Protein 8QAS (pdb70)

Solvent-accessible surface area: 1264 Å² total

Secondary structure (DSSP, 8-state):
---

Sequence (3 aa):
WIVWIVWIVWIVWIVWIVWIVWIVWIVWIVWIVWIVWIVWIVWIVWIVWIVWIVWIV

Structure (mmCIF, N/CA/C/O backbone):
data_8QAS
#
_entry.id   8QAS
#
loop_
_atom_site.group_PDB
_atom_site.id
_atom_site.type_symbol
_atom_site.label_atom_id
_atom_site.label_alt_id
_atom_site.label_comp_id
_atom_site.label_asym_id
_atom_site.label_entity_id
_atom_site.label_seq_id
_atom_site.pdbx_PDB_ins_code
_atom_site.Cartn_x
_atom_site.Cartn_y
_atom_site.Cartn_z
_atom_site.occupancy
_atom_site.B_iso_or_equiv
_atom_site.auth_seq_id
_atom_site.auth_comp_id
_atom_site.auth_asym_id
_atom_site.auth_atom_id
_atom_site.pdbx_PDB_model_num
ATOM 1 N N . TRP A 1 1 ? 0.823 0.256 1.458 1.00 0.00 1 TRP Z N 1
ATOM 2 C CA . TRP A 1 1 ? 1.380 0.115 0.123 1.00 0.00 1 TRP Z CA 1
ATOM 3 C C . TRP A 1 1 ? 1.003 -1.080 -0.772 1.00 0.00 1 TRP Z C 1
ATOM 4 O O . TRP A 1 1 ? 1.443 -2.185 -0.497 1.00 0.00 1 TRP Z O 1
ATOM 44 N N . ILE A 1 3 ? -2.765 0.051 -1.267 1.00 0.00 3 ILE Z N 1
ATOM 45 C CA . ILE A 1 3 ? -4.194 -0.176 -1.022 1.00 0.00 3 ILE Z CA 1
ATOM 46 C C . ILE A 1 3 ? -5.022 1.025 -1.536 1.00 0.00 3 ILE Z C 1
ATOM 47 O O . ILE A 1 3 ? -4.683 2.155 -1.217 1.00 0.00 3 ILE Z O 1
ATOM 162 N N . VAL A 1 10 ? -3.011 6.634 -1.580 1.00 0.00 10 VAL Z N 1
ATOM 163 C CA . VAL A 1 10 ? -1.654 6.629 -1.005 1.00 0.00 10 VAL Z CA 1
ATOM 164 C C . VAL A 1 10 ? -1.730 6.184 0.466 1.00 0.00 10 VAL Z C 1
ATOM 165 O O . VAL A 1 10 ? -2.136 6.979 1.299 1.00 0.00 10 VAL Z O 1
ATOM 210 N N . TRP A 1 1 ? 0.700 0.331 1.352 1.00 0.00 1 TRP Z N 2
ATOM 211 C CA . TRP A 1 1 ? 1.337 0.185 0.052 1.00 0.00 1 TRP Z CA 2
ATOM 212 C C . TRP A 1 1 ? 1.066 -1.066 -0.792 1.00 0.00 1 TRP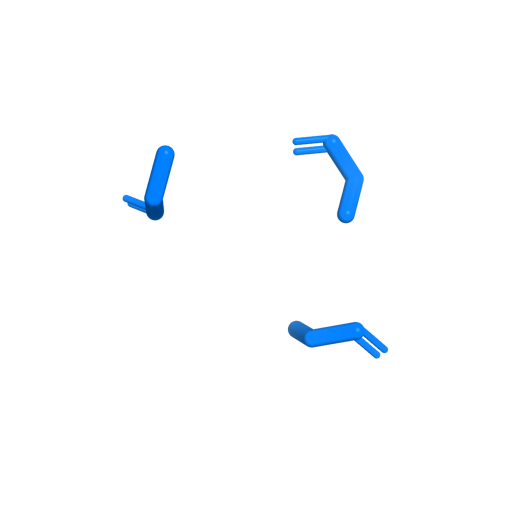 Z C 2
ATOM 213 O O . TRP A 1 1 ? 1.587 -2.121 -0.469 1.00 0.00 1 TRP Z O 2
ATOM 253 N N . ILE A 1 3 ? -2.730 0.052 -1.316 1.00 0.00 3 ILE Z N 2
ATOM 254 C CA . ILE A 1 3 ? -4.144 -0.158 -0.993 1.00 0.00 3 ILE Z CA 2
ATOM 255 C C . ILE A 1 3 ? -4.911 1.168 -1.204 1.00 0.00 3 ILE Z C 2
ATOM 256 O O . ILE A 1 3 ? -4.817 2.042 -0.360 1.00 0.00 3 ILE Z O 2
ATOM 371 N N . VAL A 1 10 ? -0.785 8.095 0.862 1.00 0.00 10 VAL Z N 2
ATOM 372 C CA . VAL A 1 10 ? 0.445 7.852 1.639 1.00 0.00 10 VAL Z CA 2
ATOM 373 C C . VAL A 1 10 ? 0.118 6.906 2.813 1.00 0.00 10 VAL Z C 2
ATOM 374 O O . VAL A 1 10 ? -0.981 7.013 3.337 1.00 0.00 10 VAL Z O 2
ATOM 419 N N . TRP A 1 1 ? -0.045 0.696 1.311 1.00 0.00 1 TRP Z N 3
ATOM 420 C CA . TRP A 1 1 ? 0.568 0.645 -0.013 1.00 0.00 1 TRP Z CA 3
ATOM 421 C C . TRP A 1 1 ? 0.824 -0.701 -0.741 1.00 0.00 1 TRP Z C 3
ATOM 422 O O . TRP A 1 1 ? 1.527 -1.548 -0.220 1.00 0.00 1 TRP Z O 3
ATOM 462 N N . ILE A 1 3 ? -2.363 0.138 -1.209 1.00 0.00 3 ILE Z N 3
ATOM 463 C CA . ILE A 1 3 ? -3.635 0.499 -0.599 1.00 0.00 3 ILE Z CA 3
ATOM 464 C C . ILE A 1 3 ? -3.686 2.034 -0.645 1.00 0.00 3 ILE Z C 3
ATOM 465 O O . ILE A 1 3 ? -2.890 2.663 0.035 1.00 0.00 3 ILE Z O 3
ATOM 580 N N . VAL A 1 10 ? 2.060 7.981 0.802 1.00 0.00 10 VAL Z N 3
ATOM 581 C CA . VAL A 1 10 ? 2.295 6.524 0.927 1.00 0.00 10 VAL Z CA 3
ATOM 582 C C . VAL A 1 10 ? 1.754 5.912 2.241 1.00 0.00 10 VAL Z C 3
ATOM 583 O O . VAL A 1 10 ? 2.451 5.897 3.245 1.00 0.00 10 VAL Z O 3
ATOM 628 N N . TRP A 1 1 ? -0.007 1.246 1.099 1.00 0.00 1 TRP Z N 4
ATOM 629 C CA . TRP A 1 1 ? 0.943 0.975 0.020 1.00 0.00 1 TRP Z CA 4
ATOM 630 C C . TRP A 1 1 ? 1.019 -0.451 -0.581 1.00 0.00 1 TRP Z C 4
ATOM 631 O O . TRP A 1 1 ? 1.764 -1.279 -0.079 1.00 0.00 1 TRP Z O 4
ATOM 671 N N . ILE A 1 3 ? -2.819 -0.036 -1.341 1.00 0.00 3 ILE Z N 4
ATOM 672 C CA . ILE A 1 3 ? -4.273 -0.092 -1.142 1.00 0.00 3 ILE Z CA 4
ATOM 673 C C . ILE A 1 3 ? -4.891 1.070 -1.947 1.00 0.00 3 ILE Z C 4
ATOM 674 O O . ILE A 1 3 ? -4.238 2.094 -2.058 1.00 0.00 3 ILE Z O 4
ATOM 789 N N . VAL A 1 10 ? -1.135 8.326 1.173 1.00 0.00 10 VAL Z N 4
ATOM 790 C CA . VAL A 1 10 ? 0.201 7.835 1.588 1.00 0.00 10 VAL Z CA 4
ATOM 791 C C . VAL A 1 10 ? 0.176 6.937 2.857 1.00 0.00 10 VAL Z C 4
ATOM 792 O O . VAL A 1 10 ? -0.615 7.198 3.744 1.00 0.00 10 VAL Z O 4
ATOM 837 N N . TRP A 1 1 ? 0.920 0.803 1.355 1.00 0.00 1 TRP Z N 5
ATOM 838 C CA . TRP A 1 1 ? 1.436 0.694 0.001 1.00 0.00 1 TRP Z CA 5
ATOM 839 C C . TRP A 1 1 ? 1.336 -0.682 -0.705 1.00 0.00 1 TRP Z C 5
ATOM 840 O O . TRP A 1 1 ? 2.125 -1.560 -0.396 1.00 0.00 1 TRP Z O 5
ATOM 880 N N . ILE A 1 3 ? -2.831 -0.038 -1.116 1.00 0.00 3 ILE Z N 5
ATOM 881 C CA . ILE A 1 3 ? -4.294 0.034 -0.954 1.00 0.00 3 ILE Z CA 5
ATOM 882 C C . ILE A 1 3 ? -4.731 1.503 -1.169 1.00 0.00 3 ILE Z C 5
ATOM 883 O O . ILE A 1 3 ? -4.729 2.268 -0.222 1.00 0.00 3 ILE Z O 5
ATOM 998 N N . VAL A 1 10 ? 1.721 8.299 1.304 1.00 0.00 10 VAL Z N 5
ATOM 999 C CA . VAL A 1 10 ? 2.318 7.500 2.388 1.00 0.00 10 VAL Z CA 5
ATOM 1000 C C . VAL A 1 10 ? 1.212 6.663 3.064 1.00 0.00 10 VAL Z C 5
ATOM 1001 O O . VAL A 1 10 ? 0.182 7.232 3.380 1.00 0.00 10 VAL Z O 5
ATOM 1046 N N . TRP A 1 1 ? 0.846 0.182 1.423 1.00 0.00 1 TRP Z N 6
ATOM 1047 C CA . TRP A 1 1 ? 1.399 0.102 0.081 1.00 0.00 1 TRP Z CA 6
ATOM 1048 C C . TRP A 1 1 ? 1.124 -1.112 -0.822 1.00 0.00 1 TRP Z C 6
ATOM 1049 O O . TRP A 1 1 ? 1.676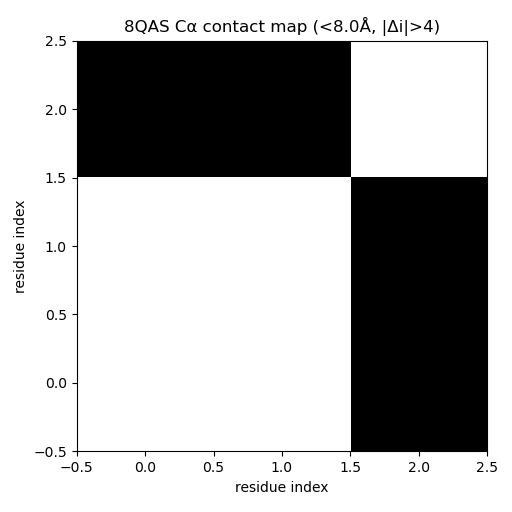 -2.172 -0.579 1.00 0.00 1 TRP Z O 6
ATOM 1089 N N . ILE A 1 3 ? -2.801 0.255 -1.289 1.00 0.00 3 ILE Z N 6
ATOM 1090 C CA . ILE A 1 3 ? -4.273 0.287 -1.186 1.00 0.00 3 ILE Z CA 6
ATOM 1091 C C . ILE A 1 3 ? -4.815 1.268 -2.243 1.00 0.00 3 ILE Z C 6
ATOM 1092 O O . ILE A 1 3 ? -4.270 2.351 -2.357 1.00 0.00 3 ILE Z O 6
ATOM 1207 N N . VAL A 1 10 ? -1.792 7.279 0.487 1.00 0.00 10 VAL Z N 6
ATOM 1208 C CA . VAL A 1 10 ? -0.568 7.487 1.267 1.00 0.00 10 VAL Z CA 6
ATOM 1209 C C . VAL A 1 10 ? -0.584 6.571 2.508 1.00 0.00 10 VAL Z C 6
ATOM 1210 O O . VAL A 1 10 ? -1.653 6.369 3.055 1.00 0.00 10 VAL Z O 6
ATOM 1255 N N . TRP A 1 1 ? -0.100 1.492 1.072 1.00 0.00 1 TRP Z N 7
ATOM 1256 C CA . TRP A 1 1 ? 0.908 1.046 0.120 1.00 0.00 1 TRP Z CA 7
ATOM 1257 C C . TRP A 1 1 ? 0.930 -0.451 -0.297 1.00 0.00 1 TRP Z C 7
ATOM 1258 O O . TRP A 1 1 ? 1.562 -1.262 0.362 1.00 0.00 1 TRP Z O 7
ATOM 1298 N N . ILE A 1 3 ? -2.809 0.017 -1.469 1.00 0.00 3 ILE Z N 7
ATOM 1299 C CA . ILE A 1 3 ? -4.265 -0.112 -1.317 1.00 0.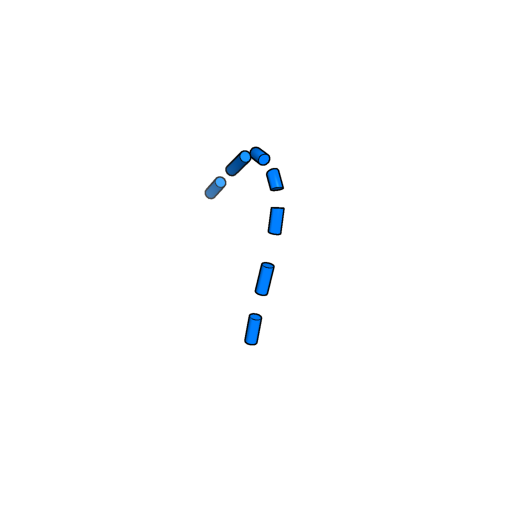00 3 ILE Z CA 7
ATOM 1300 C C . ILE A 1 3 ? -4.954 0.961 -2.198 1.00 0.00 3 ILE Z C 7
ATOM 1301 O O . ILE A 1 3 ? -4.613 2.125 -2.064 1.00 0.00 3 ILE Z O 7
ATOM 1416 N N . VAL A 1 10 ? -2.813 5.286 0.383 1.00 0.00 10 VAL Z N 7
ATOM 1417 C CA . VAL A 1 10 ? -1.444 5.710 0.748 1.00 0.00 10 VAL Z CA 7
ATOM 1418 C C . VAL A 1 10 ? -1.085 5.250 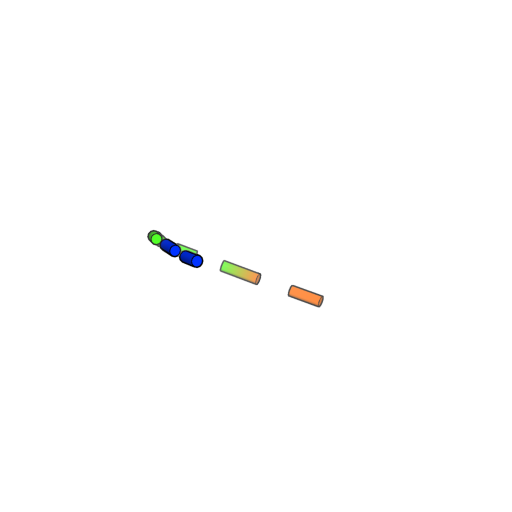2.186 1.00 0.00 10 VAL Z C 7
ATOM 1419 O O . VAL A 1 10 ? -2.004 5.116 2.970 1.00 0.00 10 VAL Z O 7
ATOM 1464 N N . TRP A 1 1 ? 0.198 1.075 1.239 1.00 0.00 1 TRP Z N 8
ATOM 1465 C CA . TRP A 1 1 ? 1.114 0.769 0.144 1.00 0.00 1 TRP Z CA 8
ATOM 1466 C C . TRP A 1 1 ? 1.050 -0.615 -0.552 1.00 0.00 1 TRP Z C 8
ATOM 1467 O O . TRP A 1 1 ? 1.704 -1.546 -0.108 1.00 0.00 1 TRP Z O 8
ATOM 1507 N N . ILE A 1 3 ? -2.753 0.079 -1.331 1.00 0.00 3 ILE Z N 8
ATOM 1508 C CA . ILE A 1 3 ? -4.205 -0.069 -1.130 1.00 0.00 3 ILE Z CA 8
ATOM 1509 C C . ILE A 1 3 ? -4.895 1.195 -1.676 1.00 0.00 3 ILE Z C 8
ATOM 1510 O O . ILE A 1 3 ? -4.528 2.271 -1.246 1.00 0.00 3 ILE Z O 8
ATOM 1625 N N . VAL A 1 10 ? -1.156 6.054 -0.322 1.00 0.00 10 VAL Z N 8
ATOM 1626 C CA . VAL A 1 10 ? 0.035 6.522 0.406 1.00 0.00 10 VAL Z CA 8
ATOM 1627 C C . VAL A 1 10 ? -0.087 6.111 1.886 1.00 0.00 10 VAL Z C 8
ATOM 1628 O O . VAL A 1 10 ? -1.139 6.336 2.455 1.00 0.00 10 VAL Z O 8
ATOM 1673 N N . TRP A 1 1 ? 0.667 0.194 1.421 1.00 0.00 1 TRP Z N 9
ATOM 1674 C CA . TRP A 1 1 ? 1.341 0.094 0.133 1.00 0.00 1 TRP Z CA 9
ATOM 1675 C C . TRP A 1 1 ? 1.069 -1.084 -0.818 1.00 0.00 1 TRP Z C 9
ATOM 1676 O O . TRP A 1 1 ? 1.573 -2.171 -0.579 1.00 0.00 1 TRP Z O 9
ATOM 1716 N N . ILE A 1 3 ? -2.704 0.086 -1.265 1.00 0.00 3 ILE Z N 9
ATOM 1717 C CA . ILE A 1 3 ? -4.128 -0.129 -0.977 1.00 0.00 3 ILE Z CA 9
ATOM 1718 C C . ILE A 1 3 ? -4.877 1.194 -1.206 1.00 0.00 3 ILE Z C 9
ATOM 1719 O O . ILE A 1 3 ? -4.445 2.198 -0.673 1.00 0.00 3 ILE Z O 9
ATOM 1834 N N . VAL A 1 10 ? -0.388 7.742 0.458 1.00 0.00 10 VAL Z N 9
ATOM 1835 C CA . VAL A 1 10 ? 0.050 8.082 1.822 1.00 0.00 10 VAL Z CA 9
ATOM 1836 C C . VAL A 1 10 ? -0.178 6.905 2.790 1.00 0.00 10 VAL Z C 9
ATOM 1837 O O . VAL A 1 10 ? -1.289 6.714 3.243 1.00 0.00 10 VAL Z O 9
ATOM 1882 N N . TRP A 1 1 ? -0.018 1.189 1.179 1.00 0.00 1 TRP Z N 10
ATOM 1883 C CA . TRP A 1 1 ? 0.999 0.966 0.164 1.00 0.00 1 TRP Z CA 10
ATOM 1884 C C . TRP A 1 1 ? 1.115 -0.421 -0.504 1.00 0.00 1 TRP Z C 10
ATOM 1885 O O . TRP A 1 1 ? 1.866 -1.266 -0.035 1.00 0.00 1 TRP Z O 10
ATOM 1925 N N . ILE A 1 3 ? -2.721 -0.010 -1.341 1.00 0.00 3 ILE Z N 10
ATOM 1926 C CA . ILE A 1 3 ? -4.164 -0.220 -1.146 1.00 0.00 3 ILE Z CA 10
ATOM 1927 C C . ILE A 1 3 ? -4.906 1.082 -1.519 1.00 0.00 3 ILE Z C 10
ATOM 1928 O O . ILE A 1 3 ? -4.809 2.041 -0.777 1.00 0.00 3 ILE Z O 10
ATOM 2043 N N . VAL A 1 10 ? -0.183 7.613 -0.020 1.00 0.00 10 VAL Z N 10
ATOM 2044 C CA . VAL A 1 10 ? 0.975 7.085 0.710 1.00 0.00 10 VAL Z CA 10
ATOM 2045 C C . VAL A 1 10 ? 0.517 6.329 1.975 1.00 0.00 10 VAL Z C 10
ATOM 2046 O O . VAL A 1 10 ? -0.610 6.532 2.388 1.00 0.00 10 VAL Z O 10
ATOM 2091 N N . TRP A 1 1 ? 0.731 0.199 1.392 1.00 0.00 1 TRP Z N 11
ATOM 2092 C CA . TRP A 1 1 ? 1.362 0.083 0.084 1.00 0.00 1 TRP Z CA 11
ATOM 2093 C C . TRP A 1 1 ? 1.061 -1.113 -0.827 1.00 0.00 1 TRP Z C 11
ATOM 2094 O O . TRP A 1 1 ? 1.545 -2.200 -0.552 1.00 0.00 1 TRP Z O 11
ATOM 2134 N N . ILE A 1 3 ? -2.669 0.162 -1.234 1.00 0.00 3 ILE Z N 11
ATOM 2135 C CA . ILE A 1 3 ? -4.084 0.045 -0.871 1.00 0.00 3 ILE Z CA 11
ATOM 2136 C C . ILE A 1 3 ? -4.705 1.460 -0.883 1.00 0.00 3 ILE Z C 11
ATOM 2137 O O . ILE A 1 3 ? -4.075 2.379 -0.382 1.00 0.00 3 ILE Z O 11
ATOM 2252 N N . VAL A 1 10 ? -1.035 8.093 0.616 1.00 0.00 10 VAL Z N 11
ATOM 2253 C CA . VAL A 1 10 ? 0.168 7.717 1.372 1.00 0.00 10 VAL Z CA 11
ATOM 2254 C C . VAL A 1 10 ? -0.139 6.757 2.528 1.00 0.00 10 VAL Z C 11
ATOM 2255 O O . VAL A 1 10 ? -1.276 6.714 2.957 1.00 0.00 10 VAL Z O 11
ATOM 2300 N N . TRP A 1 1 ? 0.515 0.622 1.468 1.00 0.00 1 TRP Z N 12
ATOM 2301 C CA . TRP A 1 1 ? 0.723 0.454 0.028 1.00 0.00 1 TRP Z CA 12
ATOM 2302 C C . TRP A 1 1 ? 0.783 -0.954 -0.604 1.00 0.00 1 TRP Z C 12
ATOM 2303 O O . TRP A 1 1 ? 1.444 -1.826 -0.068 1.00 0.00 1 TRP Z O 12
ATOM 2343 N N . ILE A 1 3 ? -2.629 0.602 -1.320 1.00 0.00 3 ILE Z N 12
ATOM 2344 C CA . ILE A 1 3 ? -3.999 0.917 -0.867 1.00 0.00 3 ILE Z CA 12
ATOM 2345 C C . ILE A 1 3 ? -4.522 2.192 -1.566 1.00 0.00 3 ILE Z C 12
ATOM 2346 O O . ILE A 1 3 ? -4.039 3.266 -1.252 1.00 0.00 3 ILE Z O 12
ATOM 2461 N N . VAL A 1 10 ? -1.421 7.048 0.027 1.00 0.00 10 VAL Z N 12
ATOM 2462 C CA . VAL A 1 10 ? -0.043 7.034 0.538 1.00 0.00 10 VAL Z CA 12
ATOM 2463 C C . VAL A 1 10 ? -0.089 6.513 1.999 1.00 0.00 10 VAL Z C 12
ATOM 2464 O O . VAL A 1 10 ? 0.226 7.224 2.937 1.00 0.00 10 VAL Z O 12
ATOM 2509 N N . TRP A 1 1 ? 0.018 0.837 1.225 1.00 0.00 1 TRP Z N 13
ATOM 2510 C CA . TRP A 1 1 ? 0.828 0.677 0.027 1.00 0.00 1 TRP Z CA 13
ATOM 2511 C C . TRP A 1 1 ? 0.954 -0.706 -0.677 1.00 0.00 1 TRP Z C 13
ATOM 2512 O O . TRP A 1 1 ? 1.618 -1.585 -0.159 1.00 0.00 1 TRP Z O 13
ATOM 2552 N N . ILE A 1 3 ? -2.235 0.357 -1.108 1.00 0.00 3 ILE Z N 13
ATOM 2553 C CA . ILE A 1 3 ? -3.491 0.785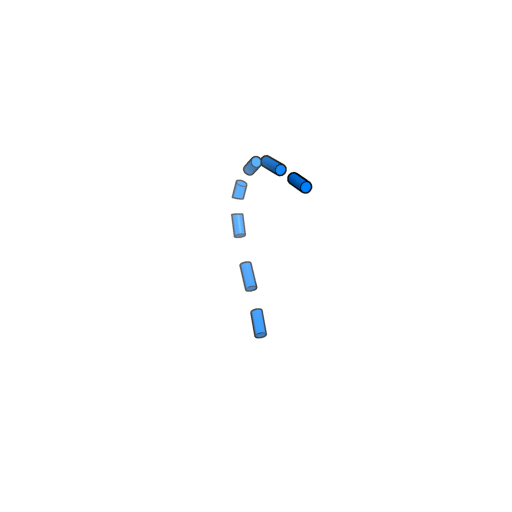 -0.488 1.00 0.00 3 ILE Z CA 13
ATOM 2554 C C . ILE A 1 3 ? -3.393 2.307 -0.282 1.00 0.00 3 ILE Z C 13
ATOM 2555 O O . ILE A 1 3 ? -2.511 2.729 0.450 1.00 0.00 3 ILE Z O 13
ATOM 2670 N N . VAL A 1 10 ? 2.566 8.108 1.170 1.00 0.00 10 VAL Z N 13
ATOM 2671 C CA . VAL A 1 10 ? 2.627 6.641 1.110 1.00 0.00 10 VAL Z CA 13
ATOM 2672 C C . VAL A 1 10 ? 2.029 6.070 2.408 1.00 0.00 10 VAL Z C 13
ATOM 2673 O O . VAL A 1 10 ? 2.555 6.350 3.471 1.00 0.00 10 VAL Z O 13
ATOM 2718 N N . TRP A 1 1 ? 0.132 1.123 1.280 1.00 0.00 1 TRP Z N 14
ATOM 2719 C CA . TRP A 1 1 ? 0.938 0.910 0.076 1.00 0.00 1 TRP Z CA 14
ATOM 2720 C C . TRP A 1 1 ? 1.013 -0.506 -0.548 1.00 0.00 1 TRP Z C 14
ATOM 2721 O O . TRP A 1 1 ? 1.768 -1.339 -0.070 1.00 0.00 1 TRP Z O 14
ATOM 2761 N N . ILE A 1 3 ? -2.842 0.154 -1.345 1.00 0.00 3 ILE Z N 14
ATOM 2762 C CA . ILE A 1 3 ? -4.301 0.128 -1.156 1.00 0.00 3 ILE Z CA 14
ATOM 2763 C C . ILE A 1 3 ? -4.948 0.909 -2.319 1.00 0.00 3 ILE Z C 14
ATOM 2764 O O . ILE A 1 3 ? -4.331 1.866 -2.756 1.00 0.00 3 ILE Z O 14
ATOM 2879 N N . VAL A 1 10 ? -1.554 6.132 0.027 1.00 0.00 10 VAL Z N 14
ATOM 2880 C CA . VAL A 1 10 ? -0.334 6.635 0.694 1.00 0.00 10 VAL Z CA 14
ATOM 2881 C C . VAL A 1 10 ? -0.293 6.158 2.157 1.00 0.00 10 VAL Z C 14
ATOM 2882 O O . VAL A 1 10 ? -1.300 6.286 2.833 1.00 0.00 10 VAL Z O 14
ATOM 2927 N N . TRP A 1 1 ? 0.743 0.376 1.359 1.00 0.00 1 TRP Z N 15
ATOM 2928 C CA . TRP A 1 1 ? 1.335 0.193 0.045 1.00 0.00 1 TRP Z CA 15
ATOM 2929 C C . TRP A 1 1 ? 1.044 -1.071 -0.780 1.00 0.00 1 TRP Z C 15
ATOM 2930 O O . TRP A 1 1 ? 1.540 -2.130 -0.433 1.00 0.00 1 TRP Z O 15
ATOM 2970 N N . ILE A 1 3 ? -2.737 0.049 -1.335 1.00 0.00 3 ILE Z N 15
ATOM 2971 C CA . ILE A 1 3 ? -4.166 -0.131 -1.049 1.00 0.00 3 ILE Z CA 15
ATOM 2972 C C . ILE A 1 3 ? -4.935 1.138 -1.460 1.00 0.00 3 ILE Z C 15
ATOM 2973 O O . ILE A 1 3 ? -4.615 2.199 -0.956 1.00 0.00 3 ILE Z O 15
ATOM 3088 N N . VAL A 1 10 ? -1.631 7.060 0.376 1.00 0.00 10 VAL Z N 15
ATOM 3089 C CA . VAL A 1 10 ? -0.444 7.394 1.197 1.00 0.00 10 VAL Z CA 15
ATOM 3090 C C . VAL A 1 10 ? -0.457 6.671 2.558 1.00 0.00 10 VAL Z C 15
ATOM 3091 O O . VAL A 1 10 ? -1.479 6.730 3.217 1.00 0.00 10 VAL Z O 15
ATOM 3136 N N . TRP A 1 1 ? 0.667 0.200 1.419 1.00 0.00 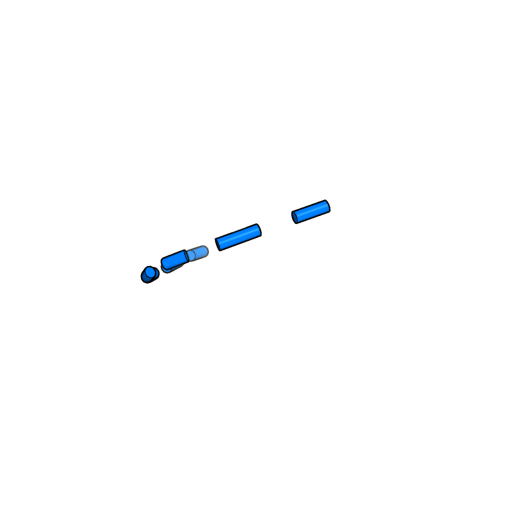1 TRP Z N 16
ATOM 3137 C CA . TRP A 1 1 ? 1.337 0.113 0.127 1.00 0.00 1 TRP Z CA 16
ATOM 3138 C C . TRP A 1 1 ? 1.083 -1.071 -0.815 1.00 0.00 1 TRP Z C 16
ATOM 3139 O O . TRP A 1 1 ? 1.601 -2.148 -0.568 1.00 0.00 1 TRP Z O 16
ATOM 3179 N N . ILE A 1 3 ? -2.717 0.063 -1.286 1.00 0.00 3 ILE Z N 16
ATOM 3180 C CA . ILE A 1 3 ? -4.146 -0.128 -0.997 1.00 0.00 3 ILE Z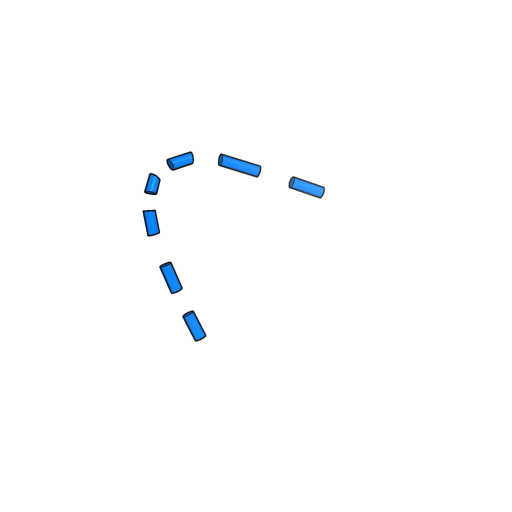 CA 16
ATOM 3181 C C . ILE A 1 3 ? -4.832 1.243 -1.140 1.00 0.00 3 ILE Z C 16
ATOM 3182 O O . ILE A 1 3 ? -4.379 2.186 -0.508 1.00 0.00 3 ILE Z O 16
ATOM 3297 N N . VAL A 1 10 ? -0.477 8.085 0.854 1.00 0.00 10 VAL Z N 16
ATOM 3298 C CA . VAL A 1 10 ? -0.031 8.303 2.243 1.00 0.00 10 VAL Z CA 16
ATOM 3299 C C . VAL A 1 10 ? -0.211 7.027 3.093 1.00 0.00 10 VAL Z C 16
ATOM 3300 O O . VAL A 1 10 ? -1.286 6.821 3.621 1.00 0.00 10 VAL Z O 16
ATOM 3345 N N . TRP A 1 1 ? 0.007 0.796 1.212 1.00 0.00 1 TRP Z N 17
ATOM 3346 C CA . TRP A 1 1 ? 0.798 0.690 -0.005 1.00 0.00 1 TRP Z CA 17
ATOM 3347 C C . TRP A 1 1 ? 0.974 -0.678 -0.720 1.00 0.00 1 TRP Z C 17
ATOM 3348 O O . TRP A 1 1 ? 1.695 -1.525 -0.228 1.00 0.00 1 TRP Z O 17
ATOM 3388 N N . ILE A 1 3 ? -2.331 0.231 -1.131 1.00 0.00 3 ILE Z N 17
ATOM 3389 C CA . ILE A 1 3 ? -3.630 0.558 -0.533 1.00 0.00 3 ILE Z CA 17
ATOM 3390 C C . ILE A 1 3 ? -3.705 2.094 -0.407 1.00 0.00 3 ILE Z C 17
ATOM 3391 O O . ILE A 1 3 ? -3.024 2.639 0.443 1.00 0.00 3 ILE Z O 17
ATOM 3506 N N . VAL A 1 10 ? 2.251 8.003 0.706 1.00 0.00 10 VAL Z N 17
ATOM 3507 C CA . VAL A 1 10 ? 2.138 6.542 0.717 1.00 0.00 10 VAL Z CA 17
ATOM 3508 C C . VAL A 1 10 ? 1.595 6.055 2.077 1.00 0.00 10 VAL Z C 17
ATOM 3509 O O . VAL A 1 10 ? 2.092 6.462 3.112 1.00 0.00 10 VAL Z O 17
ATOM 3554 N N . TRP A 1 1 ? 0.698 0.331 1.352 1.00 0.00 1 TRP Z N 18
ATOM 3555 C CA . TRP A 1 1 ? 1.329 0.183 0.049 1.00 0.00 1 TRP Z CA 18
ATOM 3556 C C . TRP A 1 1 ? 1.065 -1.076 -0.796 1.00 0.00 1 TRP Z C 18
ATOM 3557 O O . TRP A 1 1 ? 1.586 -2.130 -0.470 1.00 0.00 1 TRP Z O 18
ATOM 3597 N N . ILE A 1 3 ? -2.722 0.048 -1.308 1.00 0.00 3 ILE Z N 18
ATOM 3598 C CA . ILE A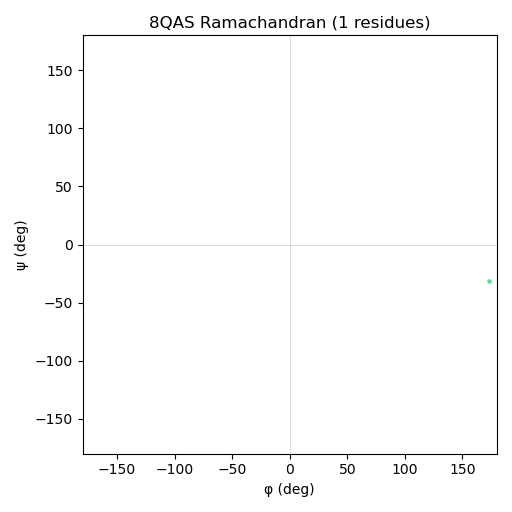 1 3 ? -4.145 -0.148 -0.993 1.00 0.00 3 ILE Z CA 18
ATOM 3599 C C . ILE A 1 3 ? -4.893 1.176 -1.230 1.00 0.00 3 ILE Z C 18
ATOM 3600 O O . ILE A 1 3 ? -4.783 2.068 -0.408 1.00 0.00 3 ILE Z O 18
ATOM 3715 N N . VAL A 1 10 ? -0.841 8.079 0.883 1.00 0.00 10 VAL Z N 18
ATOM 3716 C CA . VAL A 1 10 ? 0.394 7.859 1.651 1.00 0.00 10 VAL Z CA 18
ATOM 3717 C C . VAL A 1 10 ? 0.090 6.903 2.824 1.00 0.00 10 VAL Z C 18
ATOM 3718 O O . VAL A 1 10 ? -1.003 6.985 3.357 1.00 0.00 10 VAL Z O 18
ATOM 3763 N N . TRP A 1 1 ? 0.815 0.269 1.406 1.00 0.00 1 TRP Z N 19
ATOM 3764 C CA . TRP A 1 1 ? 1.372 0.196 0.061 1.00 0.00 1 TRP Z CA 19
ATOM 3765 C C . TRP A 1 1 ? 1.115 -1.024 -0.831 1.00 0.00 1 TRP Z C 19
ATOM 3766 O O . TRP A 1 1 ? 1.690 -2.071 -0.569 1.00 0.00 1 TRP Z O 19
ATOM 3806 N N . ILE A 1 3 ? -2.788 0.065 -1.223 1.00 0.00 3 ILE Z N 19
ATOM 3807 C CA . ILE A 1 3 ? -4.230 -0.064 -0.963 1.00 0.00 3 ILE Z CA 19
ATOM 3808 C C . ILE A 1 3 ? -4.944 1.192 -1.514 1.00 0.00 3 ILE Z C 19
ATOM 3809 O O . ILE A 1 3 ? -4.486 2.295 -1.250 1.00 0.00 3 ILE Z O 19
ATOM 3924 N N . VAL A 1 10 ? -1.592 7.250 -0.094 1.00 0.00 10 VAL Z N 19
ATOM 3925 C CA . VAL A 1 10 ? -0.808 7.688 1.064 1.00 0.00 10 VAL Z CA 19
ATOM 3926 C C . VAL A 1 10 ? -0.825 6.622 2.175 1.00 0.00 10 VAL Z C 19
ATOM 3927 O O . VAL A 1 10 ? -1.905 6.269 2.606 1.00 0.00 10 VAL Z O 19
#

Radius of gyration: 3.92 Å; Cα contacts (8 Å, |Δi|>4): 2; chains: 1; bounding box: 6×7×1 Å